Protein AF-A0A5S4UWH6-F1 (afdb_monomer_lite)

Secondary structure (DSSP, 8-state):
--SSTTSPTTS--HHH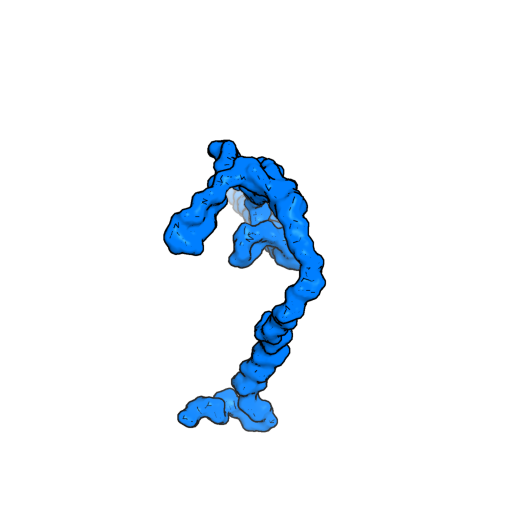HHHHHHHHHHHHHHS-------SPPP-HHHHHHSBPTTT-SBGGGSEEEEETTEEEEEPS----PPPP---SPB-TTSSBP-THHHHHHHHHHHHHHHHHHHHHHHHHHHHHTT-

Sequence (131 aa):
MTRDAAGRPGDGNAFSRFFVRVDNALEPIFTTTPLVDDSPPVDEQELRSRPCPVCGRPISEHAFEETNGNVIMECPTDERLPEPLSNGPLNEFGMPATGRRLEKYEERQAREEAEREAQREAREEAEAERA

Structure (mmCIF, N/CA/C/O backbone):
data_AF-A0A5S4UWH6-F1
#
_entry.id   AF-A0A5S4UWH6-F1
#
loop_
_atom_site.group_PDB
_atom_site.id
_atom_site.type_symbol
_atom_site.label_atom_id
_atom_site.label_alt_id
_atom_site.label_comp_id
_atom_site.label_asym_id
_atom_site.label_entity_id
_atom_site.label_seq_id
_atom_site.pdbx_PDB_ins_code
_atom_site.Cartn_x
_atom_site.Cartn_y
_atom_site.Cartn_z
_atom_site.occupancy
_atom_site.B_iso_or_equiv
_atom_site.auth_seq_id
_atom_site.auth_comp_id
_atom_site.auth_asym_id
_atom_site.auth_atom_id
_atom_site.pdbx_PDB_model_num
ATOM 1 N N . MET A 1 1 ? -31.086 -28.459 -21.784 1.00 48.12 1 MET A N 1
ATOM 2 C CA . MET A 1 1 ? -32.225 -27.516 -21.759 1.00 48.12 1 MET A CA 1
ATOM 3 C C . MET A 1 1 ? -32.791 -27.394 -20.340 1.00 48.12 1 MET A C 1
ATOM 5 O O . MET A 1 1 ? -33.958 -27.650 -20.104 1.00 48.12 1 MET A O 1
ATOM 9 N N . THR A 1 2 ? -31.946 -27.017 -19.379 1.00 52.41 2 THR A N 1
ATOM 10 C CA . THR A 1 2 ? -32.281 -26.888 -17.942 1.00 52.41 2 THR A CA 1
ATOM 11 C C . THR A 1 2 ? -32.335 -25.421 -17.487 1.00 52.41 2 THR A C 1
ATOM 13 O O . THR A 1 2 ? -32.548 -25.149 -16.313 1.00 52.41 2 THR A O 1
ATOM 16 N N . ARG A 1 3 ? -32.129 -24.470 -18.414 1.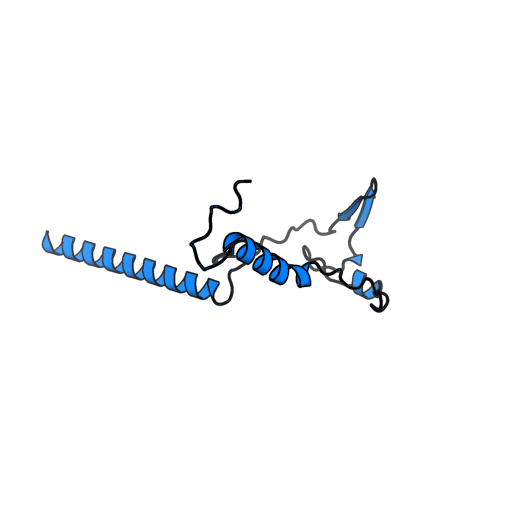00 50.66 3 ARG A N 1
ATOM 17 C CA . ARG A 1 3 ? -31.960 -23.027 -18.150 1.00 50.66 3 ARG A CA 1
ATOM 18 C C . ARG A 1 3 ? -33.268 -22.230 -18.078 1.00 50.66 3 ARG A C 1
ATOM 20 O O . ARG A 1 3 ? -33.259 -21.151 -17.495 1.00 50.66 3 ARG A O 1
ATOM 27 N N . ASP A 1 4 ? -34.366 -22.755 -18.620 1.00 51.88 4 ASP A N 1
ATOM 28 C CA . ASP A 1 4 ? -35.656 -22.044 -18.678 1.00 51.88 4 ASP A CA 1
ATOM 29 C C . ASP A 1 4 ? -36.565 -22.308 -17.465 1.00 51.88 4 ASP A C 1
ATOM 31 O O . ASP A 1 4 ? -37.558 -21.615 -17.271 1.00 51.88 4 ASP A O 1
ATOM 35 N N . ALA A 1 5 ? -36.226 -23.284 -16.614 1.00 51.22 5 ALA A N 1
ATOM 36 C CA . ALA A 1 5 ? -37.092 -23.741 -15.521 1.00 51.22 5 ALA A CA 1
ATOM 37 C C . ALA A 1 5 ? -36.880 -23.014 -14.175 1.00 51.22 5 ALA A C 1
ATOM 39 O O . ALA A 1 5 ? -37.598 -23.287 -13.219 1.00 51.22 5 ALA A O 1
ATOM 40 N N . ALA A 1 6 ? -35.902 -22.106 -14.071 1.00 52.03 6 ALA A N 1
ATOM 41 C CA . ALA A 1 6 ? -35.537 -21.451 -12.807 1.00 52.03 6 ALA A CA 1
ATOM 42 C C . ALA A 1 6 ? -36.277 -20.119 -12.535 1.00 52.03 6 ALA A C 1
ATOM 44 O O . ALA A 1 6 ? -36.002 -19.458 -11.535 1.00 52.03 6 ALA A O 1
ATOM 45 N N . GLY A 1 7 ? -37.187 -19.690 -13.418 1.00 51.91 7 GLY A N 1
ATOM 46 C CA . GLY A 1 7 ? -37.904 -18.414 -13.301 1.00 51.91 7 GLY A CA 1
ATOM 47 C C . GLY A 1 7 ? -39.298 -18.542 -12.675 1.00 51.91 7 GLY A C 1
ATOM 48 O O . GLY A 1 7 ? -40.044 -19.468 -12.987 1.00 51.91 7 GLY A O 1
ATOM 49 N N . ARG A 1 8 ? -39.685 -17.576 -11.829 1.00 52.66 8 ARG A N 1
ATOM 50 C CA . ARG A 1 8 ? -41.075 -17.406 -11.367 1.00 52.66 8 ARG A CA 1
ATOM 51 C C . ARG A 1 8 ? -41.953 -16.977 -12.559 1.00 52.66 8 ARG A C 1
ATOM 53 O O . ARG A 1 8 ? -41.516 -16.122 -13.335 1.00 52.66 8 ARG A O 1
ATOM 60 N N . PRO A 1 9 ? -43.170 -17.529 -12.737 1.00 49.00 9 PRO A N 1
ATOM 61 C CA . PRO A 1 9 ? -44.027 -17.160 -13.861 1.00 49.00 9 PRO A CA 1
ATOM 62 C C . PRO A 1 9 ? -44.387 -15.670 -13.792 1.00 49.00 9 PRO A C 1
ATOM 64 O O . PRO A 1 9 ? -44.968 -15.220 -12.809 1.00 49.00 9 PRO A O 1
ATOM 67 N N . GLY A 1 10 ? -44.011 -14.919 -14.832 1.00 59.44 10 GLY A N 1
ATOM 68 C CA . GLY A 1 10 ? -44.285 -13.482 -14.979 1.00 59.44 10 GLY A CA 1
ATOM 69 C C . GLY A 1 10 ? -43.045 -12.587 -15.065 1.00 59.44 10 GLY A C 1
ATOM 70 O O . GLY A 1 10 ? -43.109 -11.550 -15.716 1.00 59.44 10 GLY A O 1
ATOM 71 N N . ASP A 1 11 ? -41.901 -13.006 -14.516 1.00 57.94 11 ASP A N 1
ATOM 72 C CA . ASP A 1 11 ? -40.713 -12.139 -14.435 1.00 57.94 11 ASP A CA 1
ATOM 73 C C . ASP A 1 11 ? -39.661 -12.395 -15.523 1.00 57.94 11 ASP A C 1
ATOM 75 O O . ASP A 1 11 ? -38.643 -11.710 -15.560 1.00 57.94 11 ASP A O 1
ATOM 79 N N . GLY A 1 12 ? -39.871 -13.328 -16.454 1.00 61.22 12 GLY A N 1
ATOM 80 C CA . GLY A 1 12 ? -38.809 -13.740 -17.380 1.00 61.22 12 GLY A CA 1
ATOM 81 C C . GLY A 1 12 ? -37.600 -14.329 -16.635 1.00 61.22 12 GLY A C 1
ATOM 82 O O . GLY A 1 12 ? -37.593 -14.450 -15.409 1.00 61.22 12 GLY A O 1
ATOM 83 N N . ASN A 1 13 ? -36.570 -14.766 -17.360 1.00 64.94 13 ASN A N 1
ATOM 84 C CA . ASN A 1 13 ? -35.448 -15.474 -16.744 1.00 64.94 13 ASN A CA 1
ATOM 85 C C . ASN A 1 13 ? -34.588 -14.520 -15.883 1.00 64.94 13 ASN A C 1
ATOM 87 O O . ASN A 1 13 ? -33.673 -13.863 -16.382 1.00 64.94 13 ASN A O 1
ATOM 91 N N . ALA A 1 14 ? -34.889 -14.428 -14.583 1.00 65.06 14 ALA A N 1
ATOM 92 C CA . ALA A 1 14 ? -34.153 -13.614 -13.611 1.00 65.06 14 ALA A CA 1
ATOM 93 C C . ALA A 1 14 ? -32.649 -13.939 -13.598 1.00 65.06 14 ALA A C 1
ATOM 95 O O . ALA A 1 14 ? -31.822 -13.050 -13.397 1.00 65.06 14 ALA A O 1
ATOM 96 N N . PHE A 1 15 ? -32.296 -15.192 -13.901 1.00 66.06 15 PHE A N 1
ATOM 97 C CA . PHE A 1 15 ? -30.915 -15.621 -14.077 1.00 66.06 15 PHE A CA 1
ATOM 98 C C . PHE A 1 15 ? -30.258 -14.903 -15.263 1.00 66.06 15 PHE A C 1
ATOM 100 O O . PHE A 1 15 ? -29.193 -14.320 -15.108 1.00 66.06 15 PHE A O 1
ATOM 107 N N . SER A 1 16 ? -30.913 -14.831 -16.424 1.00 72.81 16 SER A N 1
ATOM 108 C CA . SER A 1 16 ? -30.390 -14.095 -17.584 1.00 72.81 16 SER A CA 1
ATOM 109 C C . SER A 1 16 ? -30.231 -12.598 -17.307 1.00 72.81 16 SER A C 1
ATOM 111 O O . SER A 1 16 ? -29.252 -12.000 -17.742 1.00 72.81 16 SER A O 1
ATOM 113 N N . ARG A 1 17 ? -31.143 -11.988 -16.537 1.00 74.38 17 ARG A N 1
ATOM 114 C CA . ARG A 1 17 ? -31.025 -10.571 -16.146 1.00 74.38 17 ARG A CA 1
ATOM 115 C C . ARG A 1 17 ? -29.825 -10.298 -15.249 1.00 74.38 17 ARG A C 1
ATOM 117 O O . ARG A 1 17 ? -29.236 -9.227 -15.359 1.00 74.38 17 ARG A O 1
ATOM 124 N N . PHE A 1 18 ? -29.462 -11.246 -14.386 1.00 79.88 18 PHE A N 1
ATOM 125 C CA . PHE A 1 18 ? -28.248 -11.143 -13.583 1.00 79.88 18 PHE A CA 1
ATOM 126 C C . PHE A 1 18 ? -27.005 -11.085 -14.477 1.00 79.88 18 PHE A C 1
ATOM 128 O O . PHE A 1 18 ? -26.226 -10.149 -14.337 1.00 79.88 18 PHE A O 1
ATOM 135 N N . PHE A 1 19 ? -26.862 -12.003 -15.439 1.00 81.69 19 PHE A N 1
ATOM 136 C CA . PHE A 1 19 ? -25.709 -11.989 -16.349 1.00 81.69 19 PHE A CA 1
ATOM 137 C C . PHE A 1 19 ? -25.685 -10.749 -17.240 1.00 81.69 19 PHE A C 1
ATOM 139 O O . PHE A 1 19 ? -24.640 -10.133 -17.344 1.00 81.69 19 PHE A O 1
ATOM 146 N N . VAL A 1 20 ? -26.827 -10.296 -17.769 1.00 81.69 20 VAL A N 1
ATOM 147 C CA . VAL A 1 20 ? -26.889 -9.035 -18.537 1.00 81.69 20 VAL A CA 1
ATOM 148 C C . VAL A 1 20 ? -26.492 -7.828 -17.680 1.00 81.69 20 VAL A C 1
ATOM 150 O O . VAL A 1 20 ? -25.795 -6.936 -18.148 1.00 81.69 20 VAL A O 1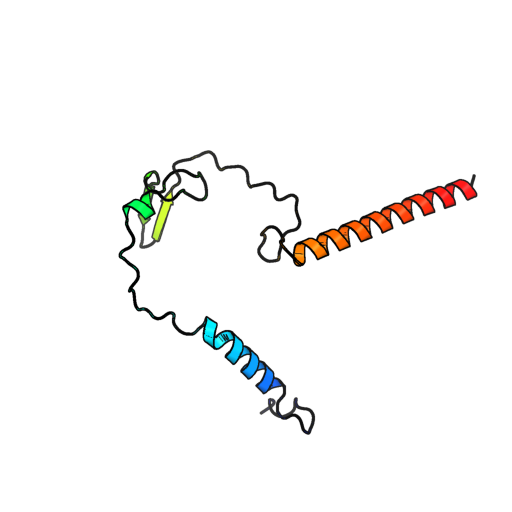
ATOM 153 N N . ARG A 1 21 ? -26.903 -7.784 -16.407 1.00 83.38 21 ARG A N 1
ATOM 154 C CA . ARG A 1 21 ? -26.488 -6.720 -15.482 1.00 83.38 21 ARG A CA 1
ATOM 155 C C . ARG A 1 21 ? -24.985 -6.768 -15.206 1.00 83.38 21 ARG A C 1
ATOM 157 O O . ARG A 1 21 ? -24.367 -5.713 -15.128 1.00 83.38 21 ARG A O 1
ATOM 164 N N . VAL A 1 22 ? -24.436 -7.962 -14.994 1.00 85.50 22 VAL A N 1
ATOM 165 C CA . VAL A 1 22 ? -23.003 -8.164 -14.749 1.00 85.50 22 VAL A CA 1
ATOM 166 C C . VAL A 1 22 ? -22.201 -7.784 -15.990 1.00 85.50 22 VAL A C 1
ATOM 168 O O . VAL A 1 22 ? -21.295 -6.970 -15.868 1.00 85.50 22 VAL A O 1
ATOM 171 N N . ASP A 1 23 ? -22.585 -8.267 -17.171 1.00 81.62 23 ASP A N 1
ATOM 172 C CA . ASP A 1 23 ? -21.936 -7.927 -18.438 1.00 81.62 23 ASP A CA 1
ATOM 173 C C . ASP A 1 23 ? -21.982 -6.420 -18.696 1.00 81.62 23 ASP A C 1
ATOM 175 O O . ASP A 1 23 ? -20.936 -5.832 -18.916 1.00 81.62 23 ASP A O 1
ATOM 179 N N . ASN A 1 24 ? -23.130 -5.750 -18.542 1.00 83.12 24 ASN A N 1
ATOM 180 C CA . ASN A 1 24 ? -23.213 -4.290 -18.710 1.00 83.12 24 ASN A CA 1
ATOM 181 C C . ASN A 1 24 ? -22.364 -3.509 -17.689 1.00 83.12 24 ASN A C 1
ATOM 183 O O . ASN A 1 24 ? -21.934 -2.391 -17.961 1.00 83.12 24 ASN A O 1
ATOM 187 N N . ALA A 1 25 ? -22.160 -4.054 -16.486 1.00 83.31 25 ALA A N 1
ATOM 188 C CA . ALA A 1 25 ? -21.315 -3.425 -15.471 1.00 83.31 25 ALA A CA 1
ATOM 189 C C . ALA A 1 25 ? -19.819 -3.631 -15.752 1.00 83.31 25 ALA A C 1
ATOM 191 O O . ALA A 1 25 ? -19.003 -2.794 -15.372 1.00 83.31 25 ALA A O 1
ATOM 192 N N . LEU A 1 26 ? -19.468 -4.747 -16.393 1.00 81.69 26 LEU A N 1
ATOM 193 C CA . LEU A 1 26 ? -18.096 -5.138 -16.697 1.00 81.69 26 LEU A CA 1
ATOM 194 C C . LEU A 1 26 ? -17.631 -4.677 -18.083 1.00 81.69 26 LEU A C 1
ATOM 196 O O . LEU A 1 26 ? -16.443 -4.430 -18.261 1.00 81.69 26 LEU A O 1
ATOM 200 N N . GLU A 1 27 ? -18.540 -4.519 -19.045 1.00 79.06 27 GLU A N 1
ATOM 201 C CA . GLU A 1 27 ? -18.268 -4.052 -20.406 1.00 79.06 27 GLU A CA 1
ATOM 202 C C . GLU A 1 27 ? -17.362 -2.810 -20.425 1.00 79.06 27 GLU A C 1
ATOM 204 O O . GLU A 1 27 ? -16.301 -2.899 -21.034 1.00 79.06 27 GLU A O 1
ATOM 209 N N . PRO A 1 28 ? -17.643 -1.705 -19.703 1.00 72.56 28 PRO A N 1
ATOM 210 C CA . PRO A 1 28 ? -16.781 -0.517 -19.729 1.00 72.56 28 PRO A CA 1
ATOM 211 C C . PRO A 1 28 ? -15.424 -0.690 -19.022 1.00 72.56 28 PRO A C 1
ATOM 213 O O . PRO A 1 28 ? -14.551 0.161 -19.160 1.00 72.56 28 PRO A O 1
ATOM 216 N N . ILE A 1 29 ? -15.229 -1.763 -18.249 1.00 74.88 29 ILE A N 1
ATOM 217 C CA . ILE A 1 29 ? -13.935 -2.100 -17.628 1.00 74.88 29 ILE A CA 1
ATOM 218 C C . ILE A 1 29 ? -13.065 -2.875 -18.625 1.00 74.88 29 ILE A C 1
ATOM 220 O O . ILE A 1 29 ? -11.845 -2.724 -18.638 1.00 74.88 29 ILE A O 1
ATOM 224 N N . PHE A 1 30 ? -13.701 -3.698 -19.462 1.00 68.31 30 PHE A N 1
ATOM 225 C CA . PHE A 1 30 ? -13.043 -4.535 -20.464 1.00 68.31 30 PHE A CA 1
ATOM 226 C C . PHE A 1 30 ? -13.064 -3.948 -21.873 1.00 68.31 30 PHE A C 1
ATOM 228 O O . PHE A 1 30 ? -12.444 -4.528 -22.767 1.00 68.31 30 PHE A O 1
ATOM 235 N N . THR A 1 31 ? -13.735 -2.814 -22.104 1.00 58.75 31 THR A N 1
ATOM 236 C CA . THR A 1 31 ? -13.534 -2.055 -23.335 1.00 58.75 31 THR A CA 1
ATOM 237 C C . THR A 1 31 ? -12.056 -1.741 -23.426 1.00 58.75 31 THR A C 1
ATOM 239 O O . THR A 1 31 ? -11.506 -1.084 -22.543 1.00 58.75 31 THR A O 1
ATOM 242 N N . THR A 1 32 ? -11.441 -2.251 -24.492 1.00 57.06 32 THR A N 1
ATOM 243 C CA . THR A 1 32 ? -10.080 -1.955 -24.917 1.00 57.06 32 THR A CA 1
ATOM 244 C C . THR A 1 32 ? -9.806 -0.492 -24.622 1.00 57.06 32 THR A C 1
ATOM 246 O O . THR A 1 32 ? -10.447 0.383 -25.212 1.00 57.06 32 THR A O 1
ATOM 249 N N . THR A 1 33 ? -8.887 -0.225 -23.693 1.00 55.28 33 THR A N 1
ATOM 250 C CA . THR A 1 33 ? -8.230 1.074 -23.632 1.00 55.28 33 THR A CA 1
ATOM 251 C C . THR A 1 33 ? -7.882 1.415 -25.075 1.00 55.28 33 THR A C 1
ATOM 253 O O . THR A 1 33 ? -7.297 0.557 -25.749 1.00 55.28 33 THR A O 1
ATOM 256 N N . PRO A 1 34 ? -8.307 2.572 -25.611 1.00 56.38 34 PRO A N 1
ATOM 257 C CA . PRO A 1 34 ? -7.843 2.962 -26.924 1.00 56.38 34 PRO A CA 1
ATOM 258 C C . PRO A 1 34 ? -6.317 2.892 -26.860 1.00 56.38 34 PRO A C 1
ATOM 260 O O . PRO A 1 34 ? -5.698 3.654 -26.122 1.00 56.38 34 PRO A O 1
ATOM 263 N N . LEU A 1 35 ? -5.715 1.941 -27.586 1.00 52.97 35 LEU A N 1
ATOM 264 C CA . LEU A 1 35 ? -4.297 1.968 -27.935 1.00 52.97 35 LEU A CA 1
ATOM 265 C C . LEU A 1 35 ? -4.116 3.115 -28.932 1.00 52.97 35 LEU A C 1
ATOM 267 O O . LEU A 1 35 ? -3.777 2.923 -30.093 1.00 52.97 35 LEU A O 1
ATOM 271 N N . VAL A 1 36 ? -4.454 4.318 -28.495 1.00 51.19 36 VAL A N 1
ATOM 272 C CA . VAL A 1 36 ? -3.971 5.537 -29.092 1.00 51.19 36 VAL A CA 1
ATOM 273 C C . VAL A 1 36 ? -2.915 5.974 -28.101 1.00 51.19 36 VAL A C 1
ATOM 275 O O . VAL A 1 36 ? -3.208 6.552 -27.056 1.00 51.19 36 VAL A O 1
ATOM 278 N N . ASP A 1 37 ? -1.691 5.552 -28.386 1.00 55.38 37 ASP A N 1
ATOM 279 C CA . ASP A 1 37 ? -0.481 5.962 -27.687 1.00 55.38 37 ASP A CA 1
ATOM 280 C C . ASP A 1 37 ? -0.179 7.434 -28.037 1.00 55.38 37 ASP A C 1
ATOM 282 O O . ASP A 1 37 ? 0.840 7.761 -28.627 1.00 55.38 37 ASP A O 1
ATOM 286 N N . ASP A 1 38 ? -1.132 8.326 -27.740 1.00 56.91 38 ASP A N 1
ATOM 287 C CA . ASP A 1 38 ? -0.962 9.786 -27.735 1.00 56.91 38 ASP A CA 1
ATOM 288 C C . ASP A 1 38 ? -0.404 10.250 -26.376 1.00 56.91 38 ASP A C 1
ATOM 290 O O . ASP A 1 38 ? -0.43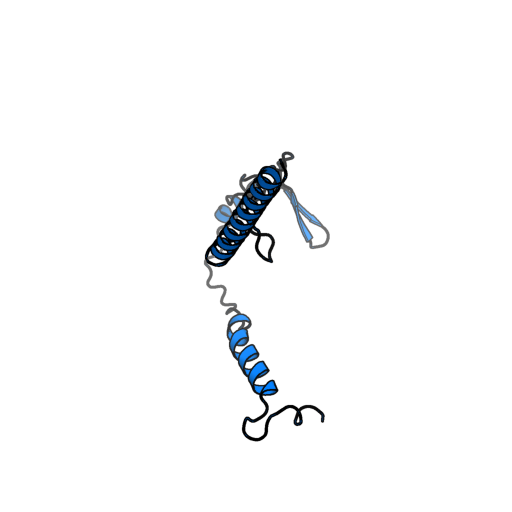5 11.438 -26.039 1.00 56.91 38 ASP A O 1
ATOM 294 N N . SER A 1 39 ? 0.091 9.315 -25.554 1.00 61.69 39 SER A N 1
ATOM 295 C CA . SER A 1 39 ? 0.868 9.700 -24.386 1.00 61.69 39 SER A CA 1
ATOM 296 C C . SER A 1 39 ? 2.138 10.380 -24.894 1.00 61.69 39 SER A C 1
ATOM 298 O O . SER A 1 39 ? 2.788 9.853 -25.801 1.00 61.69 39 SER A O 1
ATOM 300 N N . PRO A 1 40 ? 2.509 11.556 -24.355 1.00 67.69 40 PRO A N 1
ATOM 301 C CA . PRO A 1 40 ? 3.802 12.136 -24.678 1.00 67.69 40 PRO A CA 1
ATOM 302 C C . PRO A 1 40 ? 4.879 11.076 -24.410 1.00 67.69 40 PRO A C 1
ATOM 304 O O . PRO A 1 40 ? 4.730 10.312 -23.447 1.00 67.69 40 PRO A O 1
ATOM 307 N N . PRO A 1 41 ? 5.930 10.999 -25.251 1.00 72.12 41 PRO A N 1
ATOM 308 C CA . PRO A 1 41 ? 6.998 10.030 -25.059 1.00 72.12 41 PRO A CA 1
ATOM 309 C C . PRO A 1 41 ? 7.459 10.125 -23.612 1.00 72.12 41 PRO A C 1
ATOM 311 O O . PRO A 1 41 ? 7.774 11.217 -23.132 1.00 72.12 41 PRO A O 1
ATOM 314 N N . VAL A 1 42 ? 7.400 8.997 -22.907 1.00 72.25 42 VAL A N 1
ATOM 315 C CA . VAL A 1 42 ? 7.734 8.975 -21.489 1.00 72.25 42 VAL A CA 1
ATOM 316 C C . VAL A 1 42 ? 9.183 9.425 -21.362 1.00 72.25 42 VAL A C 1
ATOM 318 O O . VAL A 1 42 ? 10.072 8.826 -21.966 1.00 72.25 42 VAL A O 1
ATOM 321 N N . ASP A 1 43 ? 9.413 10.503 -20.615 1.00 82.75 43 ASP A N 1
ATOM 322 C CA . ASP A 1 43 ? 10.759 11.014 -20.411 1.00 82.75 43 ASP A CA 1
ATOM 323 C C . ASP A 1 43 ? 11.568 9.967 -19.635 1.00 82.75 43 ASP A C 1
ATOM 325 O O . ASP A 1 43 ? 11.303 9.674 -18.465 1.00 82.75 43 ASP A O 1
ATOM 329 N N . GLU A 1 44 ? 12.565 9.377 -20.297 1.00 81.88 44 GLU A N 1
ATOM 330 C CA . GLU A 1 44 ? 13.438 8.388 -19.675 1.00 81.88 44 GLU A CA 1
ATOM 331 C C . GLU A 1 44 ? 14.157 8.949 -18.445 1.00 81.88 44 GLU A C 1
ATOM 333 O O . GLU A 1 44 ? 14.454 8.195 -17.519 1.00 81.88 44 GLU A O 1
ATOM 338 N N . GLN A 1 45 ? 14.433 10.257 -18.405 1.00 82.31 45 GLN A N 1
ATOM 339 C CA . GLN A 1 45 ? 15.037 10.904 -17.240 1.00 82.31 45 GLN A CA 1
ATOM 340 C C . GLN A 1 45 ? 14.055 10.964 -16.066 1.00 82.31 45 GLN A C 1
ATOM 342 O O . GLN A 1 45 ? 14.449 10.745 -14.917 1.00 82.31 45 GLN A O 1
ATOM 347 N N . GLU A 1 46 ? 12.766 11.190 -16.333 1.00 85.44 46 GLU A N 1
ATOM 348 C CA . GLU A 1 46 ? 11.725 11.126 -15.305 1.00 85.44 46 GLU A CA 1
ATOM 349 C C . GLU A 1 46 ? 11.622 9.703 -14.745 1.00 85.44 46 GLU A C 1
ATOM 351 O O . GLU A 1 46 ? 11.671 9.505 -13.534 1.00 85.44 46 GLU A O 1
ATOM 356 N N . LEU A 1 47 ? 11.566 8.686 -15.610 1.00 82.19 47 LEU A N 1
ATOM 357 C CA . LEU A 1 47 ? 11.511 7.288 -15.172 1.00 82.19 47 LEU A CA 1
ATOM 358 C C . LEU A 1 47 ? 12.720 6.893 -14.323 1.00 82.19 47 LEU A C 1
ATOM 360 O O . LEU A 1 47 ? 12.565 6.246 -13.289 1.00 82.19 47 LEU A O 1
ATOM 364 N N . ARG A 1 48 ? 13.919 7.307 -14.735 1.00 84.12 48 ARG A N 1
ATOM 365 C CA . ARG A 1 48 ? 15.172 7.022 -14.025 1.00 84.12 48 ARG A CA 1
ATOM 366 C C . ARG A 1 48 ? 15.258 7.728 -12.670 1.00 84.12 48 ARG A C 1
ATOM 368 O O . ARG A 1 48 ? 15.874 7.191 -11.753 1.00 84.12 48 ARG A O 1
ATOM 375 N N . SER A 1 49 ? 14.632 8.895 -12.532 1.00 90.12 49 SER A N 1
ATOM 376 C CA . SER A 1 49 ? 14.618 9.678 -11.290 1.00 90.12 49 SER A CA 1
ATOM 377 C C . SER A 1 49 ? 13.485 9.312 -10.328 1.00 90.12 49 SER A C 1
ATOM 379 O O . SER A 1 49 ? 13.492 9.768 -9.183 1.00 90.12 49 SER A O 1
ATOM 381 N N . ARG A 1 50 ? 12.536 8.457 -10.737 1.00 90.38 50 ARG A N 1
ATOM 382 C CA . ARG A 1 50 ? 11.491 7.955 -9.836 1.00 90.38 50 ARG A CA 1
ATOM 383 C C . ARG A 1 50 ? 12.098 7.195 -8.651 1.00 90.38 50 ARG A C 1
ATOM 385 O O . ARG A 1 50 ? 13.073 6.462 -8.832 1.00 90.38 50 ARG A O 1
ATOM 392 N N . PRO A 1 51 ? 11.523 7.336 -7.446 1.00 90.69 51 PRO A N 1
ATOM 393 C CA . PRO A 1 51 ? 12.005 6.628 -6.271 1.00 90.69 51 PRO A CA 1
ATOM 394 C C . PRO A 1 51 ? 11.620 5.145 -6.334 1.00 90.69 51 PRO A C 1
ATOM 396 O O . PRO A 1 51 ? 10.483 4.793 -6.656 1.00 90.69 51 PRO A O 1
ATOM 399 N N . CYS A 1 52 ? 12.555 4.268 -5.978 1.00 88.38 52 CYS A N 1
ATOM 400 C CA . CYS A 1 52 ? 12.294 2.850 -5.776 1.00 88.38 52 CYS A CA 1
ATOM 401 C C . CYS A 1 52 ? 11.336 2.651 -4.588 1.00 88.38 52 CYS A C 1
ATOM 403 O O . CYS A 1 52 ? 11.581 3.206 -3.515 1.00 88.38 52 CYS A O 1
ATOM 405 N N . PRO A 1 53 ? 10.282 1.823 -4.716 1.00 84.00 53 PRO A N 1
ATOM 406 C CA . PRO A 1 53 ? 9.315 1.599 -3.638 1.00 84.00 53 PRO A CA 1
ATOM 407 C C . PRO A 1 53 ? 9.895 0.832 -2.439 1.00 84.00 53 PRO A C 1
ATOM 409 O O . PRO A 1 53 ? 9.251 0.769 -1.397 1.00 84.00 53 PRO A O 1
ATOM 412 N N . VAL A 1 54 ? 11.087 0.238 -2.583 1.00 84.38 54 VAL A N 1
ATOM 413 C CA . VAL A 1 54 ? 11.752 -0.541 -1.528 1.00 84.38 54 VAL A CA 1
ATOM 414 C C . VAL A 1 54 ? 12.740 0.312 -0.738 1.00 84.38 54 VAL A C 1
ATOM 416 O O . VAL A 1 54 ? 12.666 0.336 0.484 1.00 84.38 54 VAL A O 1
ATOM 419 N N . CYS A 1 55 ? 13.661 1.013 -1.407 1.00 87.00 55 CYS A N 1
ATOM 420 C CA . CYS A 1 55 ? 14.728 1.770 -0.738 1.00 87.00 55 CYS A CA 1
ATOM 421 C C . CYS A 1 55 ? 14.571 3.296 -0.819 1.00 87.00 55 CYS A C 1
ATOM 423 O O . CYS A 1 55 ? 15.352 4.025 -0.211 1.00 87.00 55 CYS A O 1
ATOM 425 N N . GLY A 1 56 ? 13.612 3.801 -1.601 1.00 87.12 56 GLY A N 1
ATOM 426 C CA . GLY A 1 56 ? 13.385 5.233 -1.820 1.00 87.12 56 GLY A CA 1
ATOM 427 C C . GLY A 1 56 ? 14.411 5.934 -2.720 1.00 87.12 56 GLY A C 1
ATOM 428 O O . GLY A 1 56 ? 14.194 7.088 -3.083 1.00 87.12 56 GLY A O 1
ATOM 429 N N . ARG A 1 57 ? 15.509 5.269 -3.107 1.00 89.56 57 ARG A N 1
ATOM 430 C CA . ARG A 1 57 ? 16.542 5.835 -3.995 1.00 89.56 57 ARG A CA 1
ATOM 431 C C . ARG A 1 57 ? 16.083 5.875 -5.458 1.00 89.56 57 ARG A C 1
ATOM 433 O O . ARG A 1 57 ? 15.221 5.072 -5.823 1.00 89.56 57 ARG A O 1
ATOM 440 N N . PRO A 1 58 ? 16.652 6.749 -6.307 1.00 92.88 58 PRO A N 1
ATOM 441 C CA . PRO A 1 58 ? 16.348 6.781 -7.737 1.00 92.88 58 PRO A CA 1
ATOM 442 C C . PRO A 1 58 ? 16.510 5.410 -8.414 1.00 92.88 58 PRO A C 1
ATOM 444 O O . PRO A 1 58 ? 17.478 4.687 -8.160 1.00 92.88 58 PRO A O 1
ATOM 447 N N . ILE A 1 59 ? 15.590 5.058 -9.317 1.00 91.81 59 ILE A N 1
ATOM 448 C CA . ILE A 1 59 ? 15.651 3.808 -10.099 1.00 91.81 59 ILE A CA 1
ATOM 449 C C . ILE A 1 59 ? 16.953 3.712 -10.907 1.00 91.81 59 ILE A C 1
ATOM 451 O O . ILE A 1 59 ? 17.476 2.618 -11.086 1.00 91.81 59 ILE A O 1
ATOM 455 N N . SER A 1 60 ? 17.540 4.835 -11.326 1.00 91.44 60 SER A N 1
ATOM 456 C CA . SER A 1 60 ? 18.837 4.862 -12.017 1.00 91.44 60 SER A CA 1
ATOM 457 C C . SER A 1 60 ? 19.998 4.238 -11.243 1.00 91.44 60 SER A C 1
ATOM 459 O O . SER A 1 60 ? 21.012 3.913 -11.850 1.00 91.44 60 SER A O 1
ATOM 461 N N . GLU A 1 61 ? 19.888 4.110 -9.919 1.00 92.50 61 GLU A N 1
ATOM 462 C CA . GLU A 1 61 ? 20.911 3.475 -9.078 1.00 92.50 61 GLU A CA 1
ATOM 463 C C . GLU A 1 61 ? 20.779 1.941 -9.020 1.00 92.50 61 GLU A C 1
ATOM 465 O O . GLU A 1 61 ? 21.591 1.284 -8.373 1.00 92.50 61 GLU A O 1
ATOM 470 N N . HIS A 1 62 ? 19.757 1.364 -9.661 1.00 92.44 62 HIS A N 1
ATOM 471 C CA . HIS A 1 62 ? 19.482 -0.074 -9.657 1.00 92.44 62 HIS A CA 1
ATOM 472 C C . HIS A 1 62 ? 20.162 -0.772 -10.837 1.00 92.44 62 HIS A C 1
ATOM 474 O O . HIS A 1 62 ? 20.284 -0.204 -11.925 1.00 92.44 62 HIS A O 1
ATOM 480 N N . ALA A 1 63 ? 20.578 -2.021 -10.629 1.00 91.69 63 ALA A N 1
ATOM 481 C CA . ALA A 1 63 ? 21.076 -2.860 -11.712 1.00 91.69 63 ALA A CA 1
ATOM 482 C C . ALA A 1 63 ? 19.907 -3.588 -12.386 1.00 91.69 63 ALA A C 1
ATOM 484 O O . ALA A 1 63 ? 18.952 -3.994 -11.725 1.00 91.69 63 ALA A O 1
ATOM 485 N N . PHE A 1 64 ? 19.981 -3.742 -13.705 1.00 89.75 64 PHE A N 1
ATOM 486 C CA . PHE A 1 64 ? 19.000 -4.485 -14.488 1.00 89.75 64 PHE A CA 1
ATOM 487 C C . PHE A 1 64 ? 19.701 -5.661 -15.152 1.00 89.75 64 PHE A C 1
ATOM 489 O O . PHE A 1 64 ? 20.626 -5.466 -15.941 1.00 89.75 64 PHE A O 1
ATOM 496 N N . GLU A 1 65 ? 19.264 -6.872 -14.827 1.00 89.19 65 GLU A N 1
ATOM 497 C CA . GLU A 1 65 ? 19.718 -8.093 -15.476 1.00 89.19 65 GLU A CA 1
ATOM 498 C C . GLU A 1 65 ? 18.631 -8.587 -16.434 1.00 89.19 65 GLU A C 1
ATOM 500 O O . GLU A 1 65 ? 17.491 -8.845 -16.038 1.00 89.19 65 GLU A O 1
ATOM 505 N N . GLU A 1 66 ? 18.985 -8.723 -17.709 1.00 88.81 66 GLU A N 1
ATOM 506 C CA . GLU A 1 66 ? 18.103 -9.272 -18.735 1.00 88.81 66 GLU A CA 1
ATOM 507 C C . GLU A 1 66 ? 18.509 -10.716 -19.036 1.00 88.81 66 GLU A C 1
ATOM 509 O O . GLU A 1 66 ? 19.439 -10.974 -19.801 1.00 88.81 66 GLU A O 1
ATOM 514 N N . THR A 1 67 ? 17.794 -11.675 -18.449 1.00 84.88 67 THR A N 1
ATOM 515 C CA . THR A 1 67 ? 18.077 -13.103 -18.630 1.00 84.88 67 THR A CA 1
ATOM 516 C C . THR A 1 67 ? 16.855 -13.812 -19.200 1.00 84.88 67 THR A C 1
ATOM 518 O O . THR A 1 67 ? 15.767 -13.784 -18.628 1.00 84.88 67 THR A O 1
ATOM 521 N N . ASN A 1 68 ? 17.032 -14.494 -20.338 1.00 77.12 68 ASN A N 1
ATOM 522 C CA . ASN A 1 68 ? 16.002 -15.312 -21.000 1.00 77.12 68 ASN A CA 1
ATOM 523 C C . ASN A 1 68 ? 14.668 -14.582 -21.278 1.00 77.12 68 ASN A C 1
ATOM 525 O O . ASN A 1 68 ? 13.605 -15.196 -21.223 1.00 77.12 68 ASN A O 1
ATOM 529 N N . GLY A 1 69 ? 14.714 -13.280 -21.575 1.00 84.44 69 GLY A N 1
ATOM 530 C CA . GLY A 1 69 ? 13.520 -12.468 -21.846 1.00 84.44 69 GLY A CA 1
ATOM 531 C C . GLY A 1 69 ? 12.782 -11.976 -20.596 1.00 84.44 69 GLY A C 1
ATOM 532 O O . GLY A 1 69 ? 11.744 -11.334 -20.728 1.00 84.44 69 GLY A O 1
ATOM 533 N N . ASN A 1 70 ? 13.320 -12.237 -19.401 1.00 79.94 70 ASN A N 1
ATOM 534 C CA . ASN A 1 70 ? 12.882 -11.608 -18.160 1.00 79.94 70 ASN A CA 1
ATOM 535 C C . ASN A 1 70 ? 13.853 -10.491 -17.779 1.00 79.94 70 ASN A C 1
ATOM 537 O O . ASN A 1 70 ? 15.067 -10.669 -17.865 1.00 79.94 70 ASN A O 1
ATOM 541 N N . VAL A 1 71 ? 13.308 -9.368 -17.318 1.00 87.81 71 VAL A N 1
ATOM 542 C CA . VAL A 1 71 ? 14.085 -8.259 -16.756 1.00 87.81 71 VAL A CA 1
ATOM 543 C C . VAL A 1 71 ? 13.966 -8.315 -15.237 1.00 87.81 71 VAL A C 1
ATOM 545 O O . VAL A 1 71 ? 12.863 -8.213 -14.697 1.00 87.81 71 VAL A O 1
ATOM 548 N N . ILE A 1 72 ? 15.091 -8.497 -14.553 1.00 88.19 72 ILE A N 1
ATOM 549 C CA . ILE A 1 72 ? 15.196 -8.469 -13.092 1.00 88.19 72 ILE A CA 1
ATOM 550 C C . ILE A 1 72 ? 15.844 -7.141 -12.700 1.00 88.19 72 ILE A C 1
ATOM 552 O O . ILE A 1 72 ? 16.891 -6.781 -13.228 1.00 88.19 72 ILE A O 1
ATOM 556 N N . MET A 1 73 ? 15.213 -6.402 -11.786 1.00 89.06 73 MET A N 1
ATOM 557 C CA . MET A 1 73 ? 15.762 -5.170 -11.214 1.00 89.06 73 MET A CA 1
ATOM 558 C C . MET A 1 73 ? 16.307 -5.467 -9.814 1.00 89.06 73 MET A C 1
ATOM 560 O O . MET A 1 73 ? 15.558 -5.897 -8.936 1.00 89.06 73 MET A O 1
ATOM 564 N N . GLU A 1 74 ? 17.591 -5.208 -9.596 1.00 90.06 74 GLU A N 1
ATOM 565 C CA . GLU A 1 74 ? 18.271 -5.410 -8.320 1.00 90.06 74 GLU A CA 1
ATOM 566 C C . GLU A 1 74 ? 18.392 -4.092 -7.550 1.00 90.06 74 GLU A C 1
ATOM 568 O O . GLU A 1 74 ? 18.895 -3.083 -8.055 1.00 90.06 74 GLU A O 1
ATOM 573 N N . CYS A 1 75 ? 17.919 -4.097 -6.302 1.00 90.12 75 CYS A N 1
ATOM 574 C CA . CYS A 1 75 ? 18.014 -2.946 -5.414 1.00 90.12 75 CYS A CA 1
ATOM 575 C C . CYS A 1 75 ? 19.421 -2.841 -4.809 1.00 90.12 75 CYS A C 1
ATOM 577 O O . CYS A 1 75 ? 19.875 -3.815 -4.217 1.00 90.12 75 CYS A O 1
ATOM 579 N N . PRO A 1 76 ? 20.094 -1.672 -4.861 1.00 88.94 76 PRO A N 1
ATOM 580 C CA . PRO A 1 76 ? 21.452 -1.510 -4.327 1.00 88.94 76 PRO A CA 1
ATOM 581 C C . PRO A 1 76 ? 21.503 -1.462 -2.790 1.00 88.94 76 PRO A C 1
ATOM 583 O O . PRO A 1 76 ? 22.542 -1.163 -2.207 1.00 88.94 76 PRO A O 1
ATOM 586 N N . THR A 1 77 ? 20.364 -1.641 -2.119 1.00 84.81 77 THR A N 1
ATOM 587 C CA . THR A 1 77 ? 20.244 -1.550 -0.664 1.00 84.81 77 THR A CA 1
ATOM 588 C C . THR A 1 77 ? 20.065 -2.948 -0.083 1.00 84.81 77 THR A C 1
ATOM 590 O O . THR A 1 77 ? 19.048 -3.587 -0.335 1.00 84.81 77 THR A O 1
ATOM 593 N N . ASP A 1 78 ? 21.022 -3.384 0.738 1.00 76.19 78 ASP A N 1
ATOM 594 C CA . ASP A 1 78 ? 20.932 -4.637 1.507 1.00 76.19 78 ASP A CA 1
ATOM 595 C C . ASP A 1 78 ? 20.026 -4.495 2.745 1.00 76.19 78 ASP A C 1
ATOM 597 O O . ASP A 1 78 ? 19.533 -5.474 3.311 1.00 76.19 78 ASP A O 1
ATOM 601 N N . GLU A 1 79 ? 19.779 -3.254 3.168 1.00 71.62 79 GLU A N 1
ATOM 602 C CA . GLU A 1 79 ? 18.847 -2.906 4.234 1.00 71.62 79 GLU A CA 1
ATOM 603 C C . GLU A 1 79 ? 17.414 -2.951 3.702 1.00 71.62 79 GLU A C 1
ATOM 605 O O . GLU A 1 79 ? 16.846 -1.957 3.245 1.00 71.62 79 GLU A O 1
ATOM 610 N N . ARG A 1 80 ? 16.797 -4.131 3.765 1.00 65.44 80 ARG A N 1
ATOM 611 C CA . ARG A 1 80 ? 15.348 -4.226 3.601 1.00 65.44 80 ARG A CA 1
ATOM 612 C C . ARG A 1 80 ? 14.711 -3.387 4.710 1.00 65.44 80 ARG A C 1
ATOM 614 O O . ARG A 1 80 ? 14.853 -3.726 5.885 1.00 65.44 80 ARG A O 1
ATOM 621 N N . LEU A 1 81 ? 14.049 -2.285 4.343 1.00 66.69 81 LEU A N 1
ATOM 622 C CA . LEU A 1 81 ? 13.308 -1.478 5.310 1.00 66.69 81 LEU A CA 1
ATOM 623 C C . LEU A 1 81 ? 12.354 -2.407 6.078 1.00 66.69 81 LEU A C 1
ATOM 625 O O . LEU A 1 81 ? 11.746 -3.286 5.453 1.00 66.69 81 LEU A O 1
ATOM 629 N N . PRO A 1 82 ? 12.243 -2.268 7.412 1.00 70.88 82 PRO A N 1
ATOM 630 C CA . PRO A 1 82 ? 11.285 -3.057 8.167 1.00 70.88 82 PRO A CA 1
ATOM 631 C C . PRO A 1 82 ? 9.903 -2.860 7.548 1.00 70.88 82 PRO A C 1
ATOM 633 O O . PRO A 1 82 ? 9.550 -1.740 7.165 1.00 70.88 82 PRO A O 1
ATOM 636 N N . GLU A 1 83 ? 9.140 -3.948 7.423 1.00 67.50 83 GLU A N 1
ATOM 637 C CA . GLU A 1 83 ? 7.760 -3.847 6.959 1.00 67.50 83 GLU A CA 1
ATOM 638 C C . GLU A 1 83 ? 7.044 -2.794 7.811 1.00 67.50 83 GLU A C 1
ATOM 640 O O . GLU A 1 83 ? 7.173 -2.814 9.044 1.00 67.50 83 GLU A O 1
ATOM 645 N N . PRO A 1 84 ? 6.344 -1.832 7.186 1.00 64.75 84 PRO A N 1
ATOM 646 C CA . PRO A 1 84 ? 5.622 -0.834 7.944 1.00 64.75 84 PRO A CA 1
ATOM 647 C C . PRO A 1 84 ? 4.642 -1.565 8.859 1.00 64.75 84 PRO A C 1
ATOM 649 O O . PRO A 1 84 ? 3.792 -2.324 8.395 1.00 64.75 84 PRO A O 1
ATOM 652 N N . LEU A 1 85 ? 4.787 -1.351 10.167 1.00 65.88 85 LEU A N 1
ATOM 653 C CA . LEU A 1 85 ? 3.907 -1.923 11.178 1.00 65.88 85 LEU A CA 1
ATOM 654 C C . LEU A 1 85 ? 2.489 -1.389 10.952 1.00 65.88 85 LEU A C 1
ATOM 656 O O . LEU A 1 85 ? 2.125 -0.319 11.443 1.00 65.88 85 LEU A O 1
ATOM 660 N N . SER A 1 86 ? 1.667 -2.125 10.208 1.00 70.31 86 SER A N 1
ATOM 661 C CA . SER A 1 86 ? 0.236 -1.863 10.153 1.00 70.31 86 SER A CA 1
ATOM 662 C C . SER A 1 86 ? -0.408 -2.499 11.382 1.00 70.31 86 SER A C 1
ATOM 664 O O . SER A 1 86 ? -0.860 -3.640 11.346 1.00 70.31 86 SER A O 1
ATOM 666 N N . ASN A 1 87 ? -0.456 -1.756 12.488 1.00 75.12 87 ASN A N 1
ATOM 667 C CA . ASN A 1 87 ? -1.167 -2.189 13.699 1.00 75.12 87 ASN A CA 1
ATOM 668 C C . ASN A 1 87 ? -2.702 -2.069 13.568 1.00 75.12 87 ASN A C 1
ATOM 670 O O . ASN A 1 87 ? -3.429 -2.353 14.516 1.00 75.12 87 ASN A O 1
ATOM 674 N N . GLY A 1 88 ? -3.197 -1.606 12.415 1.00 82.25 88 GLY A N 1
ATOM 675 C CA . GLY A 1 88 ? -4.616 -1.395 12.143 1.00 82.25 88 GLY A CA 1
ATOM 676 C C . GLY A 1 88 ? -5.277 -2.556 11.390 1.00 82.25 88 GLY A C 1
ATOM 677 O O . GLY A 1 88 ? -4.594 -3.433 10.859 1.00 82.25 88 GLY A O 1
ATOM 678 N N . PRO A 1 89 ? -6.618 -2.558 11.307 1.00 86.94 89 PRO A N 1
ATOM 679 C CA . PRO A 1 89 ? -7.352 -3.566 10.555 1.00 86.94 89 PRO A CA 1
ATOM 680 C C . PRO A 1 89 ? -6.998 -3.499 9.064 1.00 86.94 89 PRO A C 1
ATOM 682 O O . PRO A 1 89 ? -6.924 -2.418 8.479 1.00 86.94 89 PRO A O 1
ATOM 685 N N . LEU A 1 90 ? -6.803 -4.663 8.446 1.00 86.56 90 LEU A N 1
ATOM 686 C CA . LEU A 1 90 ? -6.540 -4.796 7.013 1.00 86.56 90 LEU A CA 1
ATOM 687 C C . LEU A 1 90 ? -7.833 -5.100 6.246 1.00 86.56 90 LEU A C 1
ATOM 689 O O . LEU A 1 90 ? -8.761 -5.716 6.772 1.00 86.56 90 LEU A O 1
ATOM 693 N N . ASN A 1 91 ? -7.890 -4.674 4.988 1.00 83.12 91 ASN A N 1
ATOM 694 C CA . ASN A 1 91 ? -8.936 -5.058 4.043 1.00 83.12 91 ASN A CA 1
ATOM 695 C C . ASN A 1 91 ? -8.622 -6.408 3.361 1.00 83.12 91 ASN A C 1
ATOM 697 O O . ASN A 1 91 ? -7.582 -7.017 3.606 1.00 83.12 91 ASN A O 1
ATOM 701 N N . GLU A 1 92 ? -9.505 -6.876 2.471 1.00 86.56 92 GLU A N 1
ATOM 702 C CA . GLU A 1 92 ? -9.342 -8.158 1.762 1.00 86.56 92 GLU A CA 1
ATOM 703 C C . GLU A 1 92 ? -8.109 -8.253 0.844 1.00 86.56 92 GLU A C 1
ATOM 705 O O . GLU A 1 92 ? -7.745 -9.349 0.428 1.00 86.56 92 GLU A O 1
ATOM 710 N N . PHE A 1 93 ? -7.455 -7.130 0.545 1.00 83.06 93 PHE A N 1
ATOM 711 C CA . PHE A 1 93 ? -6.228 -7.070 -0.251 1.00 83.06 93 PHE A CA 1
ATOM 712 C C . PHE A 1 93 ? -4.965 -6.969 0.615 1.00 83.06 93 PHE A C 1
ATOM 714 O O . PHE A 1 93 ? -3.881 -6.746 0.085 1.00 83.06 93 PHE A 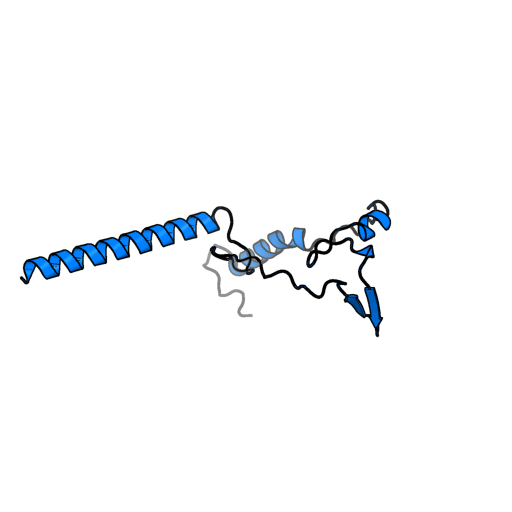O 1
ATOM 721 N N . GLY A 1 94 ? -5.090 -7.087 1.941 1.00 81.44 94 GLY A N 1
ATOM 722 C CA . GLY A 1 94 ? -3.962 -6.943 2.863 1.00 81.44 94 GLY A CA 1
ATOM 723 C C . GLY A 1 94 ? -3.463 -5.503 3.011 1.00 81.44 94 GLY A C 1
ATOM 724 O O . GLY A 1 94 ? -2.365 -5.290 3.512 1.00 81.44 94 GLY A O 1
ATOM 725 N N . MET A 1 95 ? -4.249 -4.507 2.591 1.00 85.12 95 MET A N 1
ATOM 726 C CA . MET A 1 95 ? -3.929 -3.088 2.773 1.00 85.12 95 MET A CA 1
ATOM 727 C C . MET A 1 95 ? -4.639 -2.529 4.013 1.00 85.12 95 MET A C 1
ATOM 729 O O . MET A 1 95 ? -5.699 -3.048 4.374 1.00 85.12 95 MET A O 1
ATOM 733 N N . PRO A 1 96 ? -4.133 -1.451 4.641 1.00 88.12 96 PRO A N 1
ATOM 734 C CA . PRO A 1 96 ? -4.842 -0.773 5.723 1.00 88.12 96 PRO A CA 1
ATOM 735 C C . PRO A 1 96 ? -6.290 -0.452 5.333 1.00 88.12 96 PRO A C 1
ATOM 737 O O . PRO A 1 96 ? -6.557 0.080 4.251 1.00 88.12 96 PRO A O 1
ATOM 740 N N . ALA A 1 97 ? -7.243 -0.805 6.194 1.00 88.31 97 ALA A N 1
ATOM 741 C CA . ALA A 1 97 ? -8.642 -0.474 5.981 1.00 88.31 97 ALA A CA 1
ATOM 742 C C . ALA A 1 97 ? -8.833 1.048 6.052 1.00 88.31 97 ALA A C 1
ATOM 744 O O . ALA A 1 97 ? -8.299 1.716 6.933 1.00 88.31 97 ALA A O 1
ATOM 745 N N . THR A 1 98 ? -9.620 1.598 5.129 1.00 86.50 98 THR A N 1
ATOM 746 C CA . THR A 1 98 ? -9.906 3.037 5.049 1.00 86.50 98 THR A CA 1
ATOM 747 C C . THR A 1 98 ? -11.409 3.299 4.910 1.00 86.50 98 THR A C 1
ATOM 749 O O . THR A 1 98 ? -12.193 2.404 4.565 1.00 86.50 98 THR A O 1
ATOM 752 N N . GLY A 1 99 ? -11.825 4.536 5.204 1.00 89.06 99 GLY A N 1
ATOM 753 C CA . GLY A 1 99 ? -13.205 5.013 5.059 1.00 89.06 99 GLY A CA 1
ATOM 754 C C . GLY A 1 99 ? -14.230 4.153 5.804 1.00 89.06 99 GLY A C 1
ATOM 755 O O . GLY A 1 99 ? -13.981 3.683 6.910 1.00 89.06 99 GLY A O 1
ATOM 756 N N . ARG A 1 100 ? -15.362 3.863 5.148 1.00 85.44 100 ARG A N 1
ATOM 757 C CA . ARG A 1 100 ? -16.477 3.087 5.730 1.00 85.44 100 ARG A CA 1
ATOM 758 C C . ARG A 1 100 ? -16.095 1.721 6.293 1.00 85.44 100 ARG A C 1
ATOM 760 O O . ARG A 1 100 ? -16.820 1.173 7.119 1.00 85.44 100 ARG A O 1
ATOM 767 N N . ARG A 1 101 ? -15.027 1.097 5.787 1.00 82.88 101 ARG A N 1
ATOM 768 C CA . ARG A 1 101 ? -14.569 -0.184 6.338 1.00 82.88 101 ARG A CA 1
ATOM 769 C C . ARG A 1 101 ? -13.890 0.016 7.681 1.00 82.88 101 ARG A C 1
ATOM 771 O O . ARG A 1 101 ? -14.175 -0.760 8.582 1.00 82.88 101 ARG A O 1
ATOM 778 N N . LEU A 1 102 ? -13.053 1.044 7.803 1.00 89.25 102 LEU A N 1
ATOM 779 C CA . LEU A 1 102 ? -12.390 1.392 9.056 1.00 89.25 102 LEU A CA 1
ATOM 780 C C . LEU A 1 102 ? -13.420 1.723 10.145 1.00 89.25 102 LEU A C 1
ATOM 782 O O . LEU A 1 102 ? -13.373 1.114 11.206 1.00 89.25 102 LEU A O 1
ATOM 786 N N . GLU A 1 103 ? -14.425 2.542 9.818 1.00 91.12 103 GLU A N 1
ATOM 787 C CA . GLU A 1 103 ? -15.538 2.884 10.725 1.00 91.12 103 GLU A CA 1
ATOM 788 C C . GLU A 1 103 ? -16.220 1.625 11.295 1.00 91.12 103 GLU A C 1
ATOM 790 O O . GLU A 1 103 ? -16.406 1.487 12.500 1.00 91.12 103 GLU A O 1
ATOM 795 N N . LYS A 1 104 ? -16.516 0.633 10.443 1.00 89.94 104 LYS A N 1
ATOM 796 C CA . LYS A 1 104 ? -17.115 -0.639 10.887 1.00 89.94 104 LYS A CA 1
ATOM 797 C C . LYS A 1 104 ? -16.209 -1.463 11.802 1.00 89.94 104 LYS A C 1
ATOM 799 O O . LYS A 1 104 ? -16.720 -2.250 12.601 1.00 89.94 104 LYS A O 1
ATOM 804 N N . TYR A 1 105 ? -14.890 -1.373 11.634 1.00 89.81 105 TYR A N 1
ATOM 805 C CA . TYR A 1 105 ? -13.949 -2.049 12.525 1.00 89.81 105 TYR A CA 1
ATOM 806 C C . TYR A 1 105 ? -13.907 -1.362 13.887 1.00 89.81 105 TYR A C 1
ATOM 808 O O . TYR A 1 105 ? -13.984 -2.055 14.897 1.00 89.81 105 TYR A O 1
ATOM 816 N N . GLU A 1 106 ? -13.861 -0.031 13.910 1.00 91.56 106 GLU A N 1
AT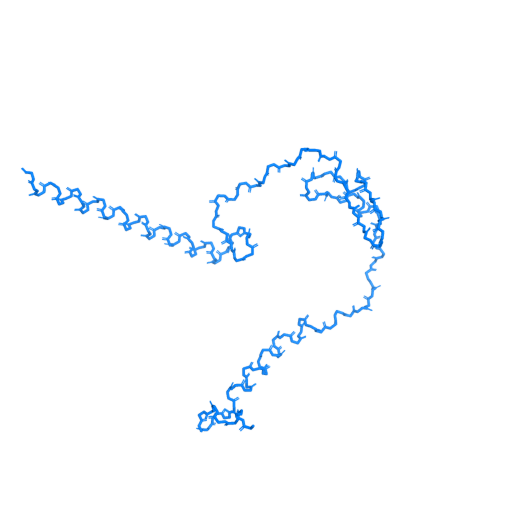OM 817 C CA . GLU A 1 106 ? -13.876 0.771 15.138 1.00 91.56 106 GLU A CA 1
ATOM 818 C C . GLU A 1 106 ? -15.169 0.548 15.934 1.00 91.56 106 GLU A C 1
ATOM 820 O O . GLU A 1 106 ? -15.116 0.237 17.122 1.00 91.56 106 GLU A O 1
ATOM 825 N N . GLU A 1 107 ? -16.331 0.575 15.272 1.00 93.00 107 GLU A N 1
ATOM 826 C CA . GLU A 1 107 ? -17.624 0.264 15.898 1.00 93.00 107 GLU A CA 1
ATOM 827 C C . GLU A 1 107 ? -17.650 -1.141 16.510 1.00 93.00 107 GLU A C 1
ATOM 829 O O . GLU A 1 107 ? -18.186 -1.357 17.601 1.00 93.00 107 GLU A O 1
ATOM 834 N N . ARG A 1 108 ? -17.075 -2.125 15.807 1.00 91.75 108 ARG A N 1
ATOM 835 C CA . ARG A 1 108 ? -17.006 -3.501 16.302 1.00 91.75 108 ARG A CA 1
ATOM 836 C C . ARG A 1 108 ? -16.096 -3.601 17.523 1.00 91.75 108 ARG A C 1
ATOM 838 O O . ARG A 1 108 ? -16.498 -4.234 18.494 1.00 91.75 108 ARG A O 1
ATOM 845 N N . GLN A 1 109 ? -14.918 -2.981 17.479 1.00 90.94 109 GLN A N 1
ATOM 846 C CA . GLN A 1 109 ? -13.977 -2.976 18.599 1.00 90.94 109 GLN A CA 1
ATOM 847 C C . GLN A 1 109 ? -14.586 -2.310 19.834 1.00 90.94 109 GLN A C 1
ATOM 849 O O . GLN A 1 109 ? -14.557 -2.908 20.905 1.00 90.94 109 GLN A O 1
ATOM 854 N N . ALA A 1 110 ? -15.232 -1.153 19.669 1.00 93.31 110 ALA A N 1
ATOM 855 C CA . ALA A 1 110 ? -15.913 -0.458 20.759 1.00 93.31 110 ALA A CA 1
ATOM 856 C C . ALA A 1 110 ? -17.018 -1.319 21.392 1.00 93.31 110 ALA A C 1
ATOM 858 O O . ALA A 1 110 ? -17.149 -1.378 22.614 1.00 93.31 110 ALA A O 1
ATOM 859 N N . ARG A 1 111 ? -17.794 -2.044 20.573 1.00 95.88 111 ARG A N 1
ATOM 860 C CA . ARG A 1 111 ? -18.822 -2.964 21.079 1.00 95.88 111 ARG A CA 1
ATOM 861 C C . ARG A 1 111 ? -18.219 -4.127 21.868 1.00 95.88 111 ARG A C 1
ATOM 863 O O . ARG A 1 111 ? -18.736 -4.474 22.923 1.00 95.88 111 ARG A O 1
ATOM 870 N N . GLU A 1 112 ? -17.151 -4.730 21.356 1.00 95.56 112 GLU A N 1
ATOM 871 C CA . GLU A 1 112 ? -16.458 -5.839 22.023 1.00 95.56 112 GLU A CA 1
ATOM 872 C C . GLU A 1 112 ? -15.757 -5.405 23.318 1.00 95.56 112 GLU A C 1
ATOM 874 O O . GLU A 1 112 ? -15.590 -6.213 24.230 1.00 95.56 112 GLU A O 1
ATOM 879 N N . GLU A 1 113 ? -15.298 -4.158 23.398 1.00 95.12 113 GLU A N 1
ATOM 880 C CA . GLU A 1 113 ? -14.706 -3.586 24.607 1.00 95.12 113 GLU A CA 1
ATOM 881 C C . GLU A 1 113 ? -15.775 -3.308 25.668 1.00 95.12 113 GLU A C 1
ATOM 883 O O . GLU A 1 113 ? -15.634 -3.770 26.799 1.00 95.12 113 GLU A O 1
ATOM 888 N N . ALA A 1 114 ? -16.893 -2.686 25.280 1.00 96.00 114 ALA A N 1
ATOM 889 C CA . ALA A 1 114 ? -18.030 -2.456 26.172 1.00 96.00 114 ALA A CA 1
ATOM 890 C C . ALA A 1 114 ? -18.617 -3.769 26.719 1.00 96.00 114 ALA A C 1
ATOM 892 O O . ALA A 1 114 ? -18.952 -3.865 27.897 1.00 96.00 114 ALA A O 1
ATOM 893 N N . GLU A 1 115 ? -18.710 -4.810 25.885 1.00 96.88 115 GLU A N 1
ATOM 894 C CA . GLU A 1 115 ? -19.167 -6.129 26.330 1.00 96.88 115 GLU A CA 1
ATOM 895 C C . GLU A 1 115 ? -18.195 -6.756 27.342 1.00 96.88 115 GLU A C 1
ATOM 897 O O . GLU A 1 115 ? -18.625 -7.315 28.350 1.00 96.88 115 GLU A O 1
ATOM 902 N N . ARG A 1 116 ? -16.882 -6.638 27.107 1.00 96.44 116 ARG A N 1
ATOM 903 C CA . ARG A 1 116 ? -15.856 -7.133 28.037 1.00 96.44 116 ARG A CA 1
ATOM 904 C C . ARG A 1 116 ? -15.871 -6.393 29.369 1.00 96.44 116 ARG A C 1
ATOM 906 O O . ARG A 1 116 ? -15.684 -7.022 30.408 1.00 96.44 116 ARG A O 1
ATOM 913 N N . GLU A 1 117 ? -16.093 -5.086 29.345 1.00 96.75 117 GLU A N 1
ATOM 914 C CA . GLU A 1 117 ? -16.245 -4.275 30.549 1.00 96.75 117 GLU A CA 1
ATOM 915 C C . GLU A 1 117 ? -17.493 -4.677 31.340 1.00 96.75 117 GLU A C 1
ATOM 917 O O . GLU A 1 117 ? -17.372 -5.010 32.517 1.00 96.75 117 GLU A O 1
ATOM 922 N N . ALA A 1 118 ? -18.647 -4.801 30.681 1.00 95.69 118 ALA A N 1
ATOM 923 C CA . ALA A 1 118 ? -19.877 -5.257 31.325 1.00 95.69 118 ALA A CA 1
ATOM 924 C C . ALA A 1 118 ? -19.734 -6.665 31.937 1.00 95.69 118 ALA A C 1
ATOM 926 O O . ALA A 1 118 ? -20.232 -6.931 33.029 1.00 95.69 118 ALA A O 1
ATOM 927 N N . GLN A 1 119 ? -19.022 -7.578 31.265 1.00 94.94 119 GLN A N 1
ATOM 928 C CA . GLN A 1 119 ? -18.722 -8.906 31.815 1.00 94.94 119 GLN A CA 1
ATOM 929 C C . GLN A 1 119 ? -17.809 -8.841 33.047 1.00 94.94 119 GLN A C 1
ATOM 931 O O . GLN A 1 119 ? -17.967 -9.652 33.962 1.00 94.94 119 GLN A O 1
ATOM 936 N N . ARG A 1 120 ? -16.846 -7.909 33.074 1.00 96.56 120 ARG A N 1
ATOM 937 C CA . ARG A 1 120 ? -15.956 -7.692 34.223 1.00 96.56 120 ARG A CA 1
ATOM 938 C C . ARG A 1 120 ? -16.749 -7.176 35.421 1.00 96.56 120 ARG A C 1
ATOM 940 O O . ARG A 1 120 ? -16.655 -7.776 36.486 1.00 96.56 120 ARG A O 1
ATOM 947 N N . GLU A 1 121 ? -17.573 -6.154 35.219 1.00 96.25 121 GLU A N 1
ATOM 948 C CA . GLU A 1 121 ? -18.437 -5.581 36.258 1.00 96.25 121 GLU A CA 1
ATOM 949 C C . GLU A 1 121 ? -19.418 -6.622 36.810 1.00 96.25 121 GLU A C 1
ATOM 951 O O . GLU A 1 121 ? -19.455 -6.858 38.014 1.00 96.25 121 GLU A O 1
ATOM 956 N N . ALA A 1 122 ? -20.126 -7.347 35.938 1.00 95.25 122 ALA A N 1
ATOM 957 C CA . ALA A 1 122 ? -21.056 -8.394 36.362 1.00 95.25 122 ALA A CA 1
ATOM 958 C C . ALA A 1 122 ? -20.362 -9.519 37.153 1.00 95.25 122 ALA A C 1
ATOM 960 O O . ALA A 1 122 ? -20.951 -10.114 38.058 1.00 95.25 122 ALA A O 1
ATOM 961 N N . ARG A 1 123 ? -19.104 -9.836 36.818 1.00 95.94 123 ARG A N 1
ATOM 962 C CA . ARG A 1 123 ? -18.308 -10.818 37.562 1.00 95.94 123 ARG A CA 1
ATOM 963 C C . ARG A 1 123 ? -17.920 -10.297 38.946 1.00 95.94 123 ARG A C 1
ATOM 965 O O . ARG A 1 123 ? -17.980 -11.074 39.894 1.00 95.94 123 ARG A O 1
ATOM 972 N N . GLU A 1 124 ? -17.526 -9.031 39.051 1.00 95.75 124 GLU A N 1
ATOM 973 C CA . GLU A 1 124 ? -17.181 -8.383 40.322 1.00 95.75 124 GLU A CA 1
ATOM 974 C C . GLU A 1 124 ? -18.405 -8.275 41.245 1.00 95.75 124 GLU A C 1
ATOM 976 O O . GLU A 1 124 ? -18.317 -8.631 42.420 1.00 95.75 124 GLU A O 1
ATOM 981 N N . GLU A 1 125 ? -19.568 -7.890 40.713 1.00 93.81 125 GLU A N 1
ATOM 982 C CA . GLU A 1 125 ? -20.832 -7.858 41.463 1.00 93.81 125 GLU A CA 1
ATOM 983 C C . GLU A 1 125 ? -21.229 -9.250 41.975 1.00 93.81 125 GLU A C 1
ATOM 985 O O . GLU A 1 125 ? -21.526 -9.426 43.158 1.00 93.81 125 GLU A O 1
ATOM 990 N N . ALA A 1 126 ? -21.162 -10.270 41.114 1.00 93.25 126 ALA A N 1
ATOM 991 C CA . ALA A 1 126 ? -21.482 -11.643 41.498 1.00 93.25 126 ALA A CA 1
ATOM 992 C C . ALA A 1 126 ? -20.503 -12.228 42.534 1.00 93.25 126 ALA A C 1
ATOM 994 O O . ALA A 1 126 ? -20.866 -13.152 43.265 1.00 93.25 126 ALA A O 1
ATOM 995 N N . GLU A 1 127 ? -19.258 -11.747 42.579 1.00 92.94 127 GLU A N 1
ATOM 996 C CA . GLU A 1 127 ? -18.287 -12.111 43.613 1.00 92.94 127 GLU A CA 1
ATOM 997 C C . GLU A 1 127 ? -18.592 -11.398 44.937 1.00 92.94 127 GLU A C 1
ATOM 999 O O . GLU A 1 127 ? -18.568 -12.043 45.985 1.00 92.94 127 GLU A O 1
ATOM 1004 N N . ALA A 1 128 ? -18.970 -10.117 44.890 1.00 90.94 128 ALA A N 1
ATOM 1005 C CA . ALA A 1 128 ? -19.357 -9.342 46.067 1.00 90.94 128 ALA A CA 1
ATOM 1006 C C . ALA A 1 128 ? -20.616 -9.892 46.764 1.00 90.94 128 ALA A C 1
ATOM 1008 O O . ALA A 1 128 ? -20.660 -9.921 47.988 1.00 90.94 128 ALA A O 1
ATOM 1009 N N . GLU A 1 129 ? -21.614 -10.381 46.019 1.00 86.62 129 GLU A N 1
ATOM 1010 C CA . GLU A 1 129 ? -22.816 -11.008 46.602 1.00 86.62 129 GLU A CA 1
ATOM 1011 C C . GLU A 1 129 ? -22.548 -12.368 47.273 1.00 86.62 129 GLU A C 1
ATOM 1013 O O . GLU A 1 129 ? -23.379 -12.861 48.039 1.00 86.62 129 GLU A O 1
ATOM 1018 N N . ARG A 1 130 ? -21.413 -13.010 46.969 1.00 85.12 130 ARG A N 1
ATOM 1019 C CA . ARG A 1 130 ? -21.036 -14.321 47.526 1.00 85.12 130 ARG A CA 1
ATOM 1020 C C . ARG A 1 130 ? -20.180 -14.227 48.792 1.00 85.12 130 ARG A C 1
ATOM 1022 O O . ARG A 1 130 ? -19.959 -15.271 49.411 1.00 85.12 130 ARG A O 1
ATOM 1029 N N . ALA A 1 131 ? -19.676 -13.041 49.128 1.00 72.69 131 ALA A N 1
ATOM 1030 C CA . ALA A 1 131 ? -18.815 -12.772 50.282 1.00 72.69 131 ALA A CA 1
ATOM 1031 C C . ALA A 1 131 ? -19.628 -12.340 51.512 1.00 72.69 131 ALA A C 1
ATOM 1033 O O . ALA A 1 131 ? -19.237 -12.751 52.630 1.00 72.69 131 ALA A O 1
#

pLDDT: mean 79.86, std 13.79, range [48.12, 96.88]

Radius of gyration: 28.38 Å; chains: 1; bounding box: 66×40×79 Å

Foldseek 3Di:
DPQQPPDDPPPGRVVVVVVVVVCVVCVVVPPPPPPPVPPDDPPVVVQQQQADPFPGGGQVVWDWDQDPNDIDTHDPDPPGDPDPPPPADADPVRHHDDDPRSVVVVVVVVVVVVVVVVVVVVVVVVVVVVD

Organism: NCBI:txid2604423